Protein AF-A0A3D1DDP4-F1 (afdb_monomer_lite)

Structure (mmCIF, N/CA/C/O b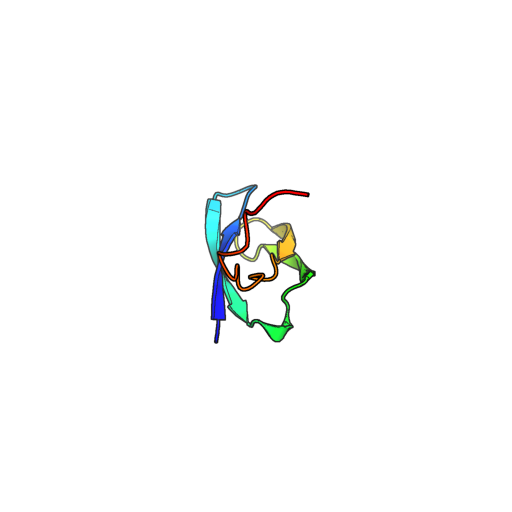ackbone):
data_AF-A0A3D1DDP4-F1
#
_entry.id   AF-A0A3D1DDP4-F1
#
loop_
_atom_site.group_PDB
_atom_site.id
_atom_site.type_symbol
_atom_site.label_atom_id
_atom_site.label_alt_id
_atom_site.label_comp_id
_atom_site.label_asym_id
_atom_site.label_entity_id
_atom_site.label_seq_id
_atom_site.pdbx_PDB_ins_code
_atom_site.Cartn_x
_atom_site.Cartn_y
_atom_site.Cartn_z
_atom_site.occupancy
_atom_site.B_iso_or_equiv
_atom_site.auth_seq_id
_atom_site.auth_comp_id
_atom_site.auth_asym_id
_atom_site.auth_atom_id
_atom_site.pdbx_PDB_model_num
ATOM 1 N N . MET A 1 1 ? -9.529 -5.505 -11.050 1.00 70.88 1 MET A N 1
ATOM 2 C CA . MET A 1 1 ? -9.424 -6.570 -10.029 1.00 70.88 1 MET A CA 1
ATOM 3 C C . MET A 1 1 ? -8.565 -6.098 -8.861 1.00 70.88 1 MET A C 1
ATOM 5 O O . MET A 1 1 ? -7.606 -5.372 -9.101 1.00 70.88 1 MET A O 1
ATOM 9 N N . PRO A 1 2 ? -8.917 -6.419 -7.609 1.00 74.69 2 PRO A N 1
ATOM 10 C CA . PRO A 1 2 ? -8.046 -6.214 -6.456 1.00 74.69 2 PRO A CA 1
ATOM 11 C C . PRO A 1 2 ? -7.057 -7.380 -6.305 1.00 74.69 2 PRO A C 1
ATOM 13 O O . PRO A 1 2 ? -7.424 -8.540 -6.454 1.00 74.69 2 PRO A O 1
ATOM 16 N N . ILE A 1 3 ? -5.808 -7.064 -5.982 1.00 80.00 3 ILE A N 1
ATOM 17 C CA . ILE A 1 3 ? -4.768 -8.011 -5.588 1.00 80.00 3 ILE A CA 1
ATOM 18 C C . ILE A 1 3 ? -4.874 -8.182 -4.078 1.00 80.00 3 ILE A C 1
ATOM 20 O O . ILE A 1 3 ? -4.852 -7.191 -3.340 1.00 80.00 3 ILE A O 1
ATOM 24 N N . ARG A 1 4 ? -4.984 -9.428 -3.616 1.00 85.19 4 ARG A N 1
ATOM 25 C CA . ARG A 1 4 ? -4.934 -9.748 -2.190 1.00 85.19 4 ARG A CA 1
ATOM 26 C C . ARG A 1 4 ? -3.593 -10.363 -1.851 1.00 85.19 4 ARG A C 1
ATOM 28 O O . ARG A 1 4 ? -3.194 -11.348 -2.458 1.00 85.19 4 ARG A O 1
ATOM 35 N N . PHE A 1 5 ? -2.902 -9.769 -0.890 1.00 85.25 5 PHE A N 1
ATOM 36 C CA . PHE A 1 5 ? -1.598 -10.241 -0.442 1.00 85.25 5 PHE A CA 1
ATOM 37 C C . PHE A 1 5 ? -1.426 -9.968 1.053 1.00 85.25 5 PHE A C 1
ATOM 39 O O . PHE A 1 5 ? -2.124 -9.131 1.626 1.00 85.25 5 PHE A O 1
ATOM 46 N N . ARG A 1 6 ? -0.518 -10.696 1.704 1.00 87.38 6 ARG A N 1
ATOM 47 C CA . ARG A 1 6 ? -0.233 -10.514 3.132 1.00 87.38 6 ARG A CA 1
ATOM 48 C C . ARG A 1 6 ? 0.916 -9.537 3.322 1.00 87.38 6 ARG A C 1
ATOM 50 O O . ARG A 1 6 ? 1.92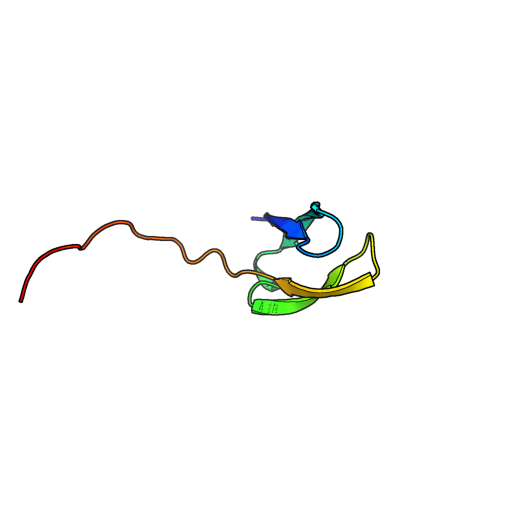1 -9.601 2.619 1.00 87.38 6 ARG A O 1
ATOM 57 N N . CYS A 1 7 ? 0.769 -8.635 4.284 1.00 87.88 7 CYS A N 1
ATOM 58 C CA . CYS A 1 7 ? 1.854 -7.753 4.687 1.00 87.88 7 CYS A CA 1
ATOM 59 C C . CYS A 1 7 ? 2.987 -8.579 5.330 1.00 87.88 7 CYS A C 1
ATOM 61 O O . CYS A 1 7 ? 2.708 -9.313 6.272 1.00 87.88 7 CYS A O 1
ATOM 63 N N . PRO A 1 8 ? 4.258 -8.438 4.920 1.00 84.62 8 PRO A N 1
ATOM 64 C CA . PRO A 1 8 ? 5.358 -9.203 5.516 1.00 84.62 8 PRO A CA 1
ATOM 65 C C . PRO A 1 8 ? 5.658 -8.806 6.972 1.00 84.62 8 PRO A C 1
ATOM 67 O O . PRO A 1 8 ? 6.171 -9.619 7.728 1.00 84.62 8 PRO A O 1
ATOM 70 N N . SER A 1 9 ? 5.315 -7.580 7.388 1.00 88.69 9 SER A N 1
ATOM 71 C CA . SER A 1 9 ? 5.556 -7.104 8.762 1.00 88.69 9 SER A CA 1
ATOM 72 C C . SER A 1 9 ? 4.489 -7.543 9.770 1.00 88.69 9 SER A C 1
ATOM 74 O O . SER A 1 9 ? 4.823 -8.055 10.829 1.00 88.69 9 SER A O 1
ATOM 76 N N . CYS A 1 10 ? 3.203 -7.340 9.463 1.00 91.69 10 CYS A N 1
ATOM 77 C CA . CYS A 1 10 ? 2.098 -7.618 10.392 1.00 91.69 10 CYS A CA 1
ATOM 78 C C . CYS A 1 10 ? 1.208 -8.794 9.973 1.00 91.69 10 CYS A C 1
ATOM 80 O O . CYS A 1 10 ? 0.234 -9.086 10.655 1.00 91.69 10 CYS A O 1
ATOM 82 N N . GLN A 1 11 ? 1.488 -9.431 8.832 1.00 88.69 11 GLN A N 1
ATOM 83 C CA . GLN A 1 11 ? 0.719 -10.553 8.272 1.00 88.69 11 GLN A CA 1
ATOM 84 C C . GLN A 1 11 ? -0.751 -10.238 7.941 1.00 88.69 11 GLN A C 1
ATOM 86 O O . GLN A 1 11 ? -1.494 -11.124 7.519 1.00 88.69 11 GLN A O 1
ATOM 91 N N . GLN A 1 12 ? -1.151 -8.963 8.009 1.00 88.69 12 GLN A N 1
ATOM 92 C CA . GLN A 1 12 ? -2.490 -8.516 7.640 1.00 88.69 12 GLN A CA 1
ATOM 93 C C . GLN A 1 12 ? -2.772 -8.765 6.156 1.00 88.69 12 GLN A C 1
ATOM 95 O O . GLN A 1 12 ? -1.949 -8.447 5.291 1.00 88.69 12 GLN A O 1
ATOM 100 N N . VAL A 1 13 ? -3.964 -9.283 5.855 1.00 87.88 13 VAL A N 1
ATOM 101 C CA . VAL A 1 13 ? -4.456 -9.436 4.481 1.00 87.88 13 VAL A CA 1
ATOM 102 C C . VAL A 1 13 ? -4.835 -8.064 3.931 1.00 87.88 13 VAL A C 1
ATOM 104 O O . VAL A 1 13 ? -5.803 -7.442 4.365 1.00 87.88 13 VAL A O 1
ATOM 107 N N . LEU A 1 14 ? -4.070 -7.596 2.953 1.00 86.31 14 LEU A N 1
ATOM 108 C CA . LEU A 1 14 ? -4.288 -6.333 2.268 1.00 86.31 14 LEU A CA 1
ATOM 109 C C . LEU A 1 14 ? -4.922 -6.587 0.911 1.00 86.31 14 LEU A C 1
ATOM 111 O O . LEU A 1 14 ? -4.489 -7.455 0.157 1.00 86.31 14 LEU A O 1
ATOM 115 N N . SER A 1 15 ? -5.946 -5.798 0.605 1.00 87.06 15 SER A N 1
ATOM 116 C CA . SER A 1 15 ? -6.603 -5.785 -0.699 1.00 87.06 15 SER A CA 1
ATOM 117 C C . SER A 1 15 ? -6.286 -4.460 -1.369 1.00 87.06 15 SER A C 1
ATOM 119 O O . SER A 1 15 ? -6.745 -3.416 -0.914 1.00 87.06 15 SER A O 1
ATOM 121 N N . VAL A 1 16 ? -5.480 -4.481 -2.426 1.00 83.56 16 VAL A N 1
ATOM 122 C CA . VAL A 1 16 ? -5.097 -3.268 -3.160 1.00 83.56 16 VAL A CA 1
ATOM 123 C C . VAL A 1 16 ? -5.457 -3.397 -4.626 1.00 83.56 16 VAL A C 1
ATOM 125 O O . VAL A 1 16 ? -5.412 -4.476 -5.203 1.00 83.56 16 VAL A O 1
ATOM 128 N N . THR A 1 17 ? -5.800 -2.289 -5.267 1.00 84.19 17 THR A N 1
ATOM 129 C CA . THR A 1 17 ? -6.076 -2.281 -6.706 1.00 84.19 17 THR A CA 1
ATOM 130 C C . THR A 1 17 ? -4.800 -2.563 -7.497 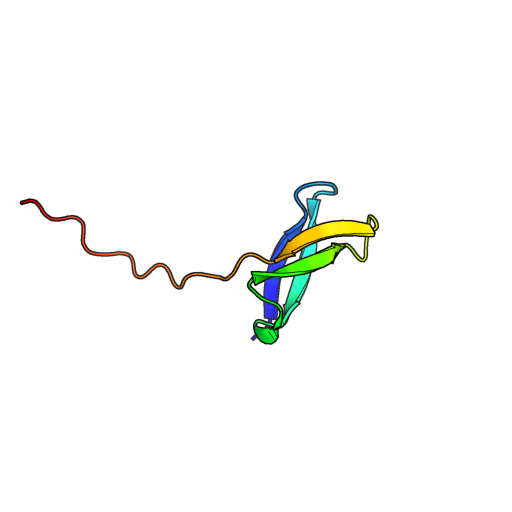1.00 84.19 17 THR A C 1
ATOM 132 O O . THR A 1 17 ? -3.754 -1.987 -7.194 1.00 84.19 17 THR A O 1
ATOM 135 N N . SER A 1 18 ? -4.895 -3.345 -8.580 1.00 79.94 18 SER A N 1
ATOM 136 C CA . SER A 1 18 ? -3.759 -3.638 -9.474 1.00 79.94 18 SER A CA 1
ATOM 137 C C . SER A 1 18 ? -3.040 -2.403 -10.021 1.00 79.94 18 SER A C 1
ATOM 139 O O . SER A 1 18 ? -1.867 -2.473 -10.353 1.00 79.94 18 SER A O 1
ATOM 141 N N . ARG A 1 19 ? -3.699 -1.240 -10.047 1.00 81.94 19 ARG A N 1
ATOM 142 C CA . ARG A 1 19 ? -3.096 0.053 -10.414 1.00 81.94 19 ARG A CA 1
ATOM 143 C C . ARG A 1 19 ? -1.957 0.497 -9.490 1.00 81.94 19 ARG A C 1
ATOM 145 O O . ARG A 1 19 ? -1.120 1.290 -9.903 1.00 81.94 19 ARG A O 1
ATOM 152 N N . LYS A 1 20 ? -1.937 0.028 -8.239 1.00 79.56 20 LYS A N 1
ATOM 153 C CA . LYS A 1 20 ? -0.862 0.313 -7.275 1.00 79.56 20 LYS A CA 1
ATOM 154 C C . LYS A 1 20 ? 0.172 -0.808 -7.186 1.00 79.56 20 LYS A C 1
ATOM 156 O O . LYS A 1 20 ? 1.072 -0.734 -6.354 1.00 79.56 20 LYS A O 1
ATOM 161 N N . ALA A 1 21 ? 0.060 -1.829 -8.030 1.00 82.44 21 ALA A N 1
ATOM 162 C CA . ALA A 1 21 ? 1.047 -2.888 -8.122 1.00 82.44 21 ALA A CA 1
ATOM 163 C C . ALA A 1 21 ? 2.421 -2.323 -8.519 1.00 82.44 21 ALA A C 1
ATOM 165 O O . ALA A 1 21 ? 2.509 -1.452 -9.380 1.00 82.44 21 ALA A O 1
ATOM 166 N N . GLY A 1 22 ? 3.486 -2.770 -7.851 1.00 83.31 22 GLY A N 1
ATOM 167 C CA . GLY A 1 22 ? 4.853 -2.289 -8.080 1.00 83.31 22 GLY A CA 1
ATOM 168 C C . GLY A 1 22 ? 5.195 -0.962 -7.390 1.00 83.31 22 GLY A C 1
ATOM 169 O O . GLY A 1 22 ? 6.373 -0.612 -7.296 1.00 83.31 22 GLY A O 1
ATOM 170 N N . GLN A 1 23 ? 4.210 -0.244 -6.838 1.00 86.19 23 GLN A N 1
ATOM 171 C CA . GLN A 1 23 ? 4.458 0.967 -6.054 1.00 86.19 23 GLN A CA 1
ATOM 172 C C . GLN A 1 23 ? 4.785 0.653 -4.589 1.00 86.19 23 GLN A C 1
ATOM 174 O O . GLN A 1 23 ? 4.359 -0.356 -4.019 1.00 86.19 23 GLN A O 1
ATOM 179 N N . LYS A 1 24 ? 5.540 1.562 -3.961 1.00 88.25 24 LYS A N 1
ATOM 180 C CA . LYS A 1 24 ? 5.746 1.583 -2.508 1.00 88.25 24 LYS A CA 1
ATOM 181 C C . LYS A 1 24 ? 4.509 2.188 -1.850 1.00 88.25 24 LYS A C 1
ATOM 183 O O . LYS A 1 24 ? 4.157 3.330 -2.126 1.00 88.25 24 LYS A O 1
ATOM 188 N N . VAL A 1 25 ? 3.866 1.430 -0.973 1.00 87.56 25 VAL A N 1
ATOM 189 C CA . VAL A 1 25 ? 2.707 1.876 -0.194 1.00 87.56 25 VAL A CA 1
ATOM 190 C C . VAL A 1 25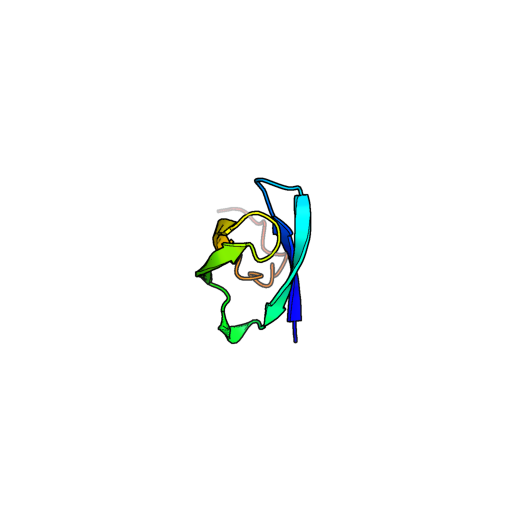 ? 2.971 1.665 1.292 1.00 87.56 25 VAL A C 1
ATOM 192 O O . VAL A 1 25 ? 3.822 0.862 1.677 1.00 87.56 25 VAL A O 1
ATOM 195 N N . ARG A 1 26 ? 2.239 2.385 2.143 1.00 89.94 26 ARG A N 1
ATOM 196 C CA . ARG A 1 26 ? 2.233 2.113 3.583 1.00 89.94 26 ARG A CA 1
ATOM 197 C C . ARG A 1 26 ? 1.103 1.158 3.927 1.00 89.94 26 ARG A C 1
ATOM 199 O O . ARG A 1 26 ? -0.007 1.306 3.417 1.00 89.94 26 ARG A O 1
ATOM 206 N N . CYS A 1 27 ? 1.384 0.195 4.798 1.00 89.19 27 CYS A N 1
ATOM 207 C CA . CYS A 1 27 ? 0.364 -0.693 5.332 1.00 89.19 27 CYS A CA 1
ATOM 208 C C . CYS A 1 27 ? -0.681 0.130 6.111 1.00 89.19 27 CYS A C 1
ATOM 210 O O . CYS A 1 27 ? -0.305 0.853 7.029 1.00 89.19 27 CYS A O 1
ATOM 212 N N . PRO A 1 28 ? -1.986 0.031 5.835 1.00 85.94 28 PRO A N 1
ATOM 213 C CA . PRO A 1 28 ? -3.006 0.670 6.668 1.00 85.94 28 PRO A CA 1
ATOM 214 C C . PRO A 1 28 ? -3.095 0.070 8.082 1.00 85.94 28 PRO A C 1
ATOM 216 O O . PRO A 1 28 ? -3.566 0.748 8.983 1.00 85.94 28 PRO A O 1
ATOM 219 N N . ALA A 1 29 ? -2.617 -1.162 8.296 1.00 89.38 29 ALA A N 1
ATOM 220 C CA . ALA A 1 29 ? -2.681 -1.823 9.602 1.00 89.38 29 ALA A CA 1
ATOM 221 C C . ALA A 1 29 ? -1.485 -1.502 10.511 1.00 89.38 29 ALA A C 1
ATOM 223 O O . ALA A 1 29 ? -1.666 -1.260 11.695 1.00 89.38 29 ALA A O 1
ATOM 224 N N . CYS A 1 30 ? -0.264 -1.501 9.969 1.00 92.31 30 CYS A N 1
ATOM 225 C CA . CYS A 1 30 ? 0.960 -1.284 10.754 1.00 92.31 30 CYS A CA 1
ATOM 226 C C . CYS A 1 30 ? 1.781 -0.064 10.316 1.00 92.31 30 CYS A C 1
ATOM 228 O O . CYS A 1 30 ? 2.863 0.169 10.840 1.00 92.31 30 CYS A O 1
ATOM 230 N N . GLN A 1 31 ? 1.326 0.680 9.303 1.00 90.69 31 GLN A N 1
ATOM 231 C CA . GLN A 1 31 ? 2.031 1.816 8.687 1.00 90.69 31 GLN A CA 1
ATOM 232 C C . GLN A 1 31 ? 3.437 1.538 8.127 1.00 90.69 31 GLN A C 1
ATOM 234 O O . GLN A 1 31 ? 4.067 2.455 7.598 1.00 90.69 31 GLN A O 1
ATOM 239 N N . SER A 1 32 ? 3.905 0.288 8.126 1.00 89.25 32 SER A N 1
ATOM 240 C CA . SER A 1 32 ? 5.186 -0.092 7.524 1.00 89.25 32 SER A CA 1
ATOM 241 C C . SER A 1 32 ? 5.209 0.204 6.024 1.00 89.25 32 SER A C 1
ATOM 243 O O . SER A 1 32 ? 4.193 0.072 5.340 1.00 89.25 32 SER A O 1
ATOM 245 N N . ALA A 1 33 ? 6.367 0.603 5.501 1.00 89.75 33 ALA A N 1
ATOM 246 C CA . ALA A 1 33 ? 6.564 0.784 4.069 1.00 89.75 33 ALA A CA 1
ATOM 247 C C . ALA A 1 33 ? 6.812 -0.577 3.404 1.00 89.75 33 ALA A C 1
ATOM 249 O O . ALA A 1 33 ? 7.767 -1.270 3.742 1.00 89.75 33 ALA A O 1
ATOM 250 N N . LEU A 1 34 ? 5.971 -0.949 2.443 1.00 87.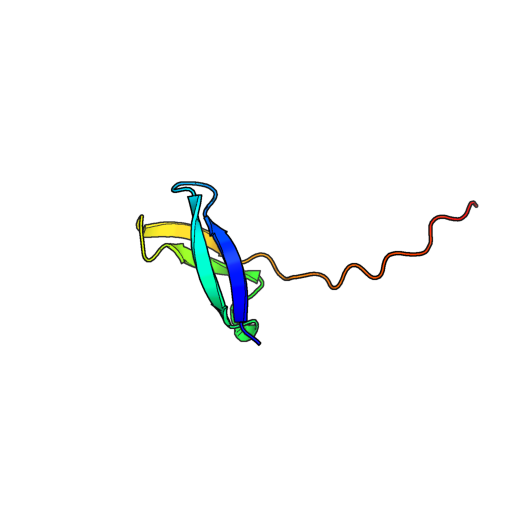00 34 LEU A N 1
ATOM 251 C CA . LEU A 1 34 ? 6.106 -2.182 1.669 1.00 87.00 34 LEU A CA 1
ATOM 252 C C . LEU A 1 34 ? 5.882 -1.916 0.180 1.00 87.00 34 LEU A C 1
ATOM 254 O O . LEU A 1 34 ? 5.167 -0.994 -0.213 1.00 87.00 34 LEU A O 1
ATOM 258 N N . LYS A 1 35 ? 6.495 -2.738 -0.670 1.00 86.06 35 LYS A N 1
ATOM 259 C CA . LYS A 1 35 ? 6.176 -2.759 -2.099 1.00 86.06 35 LYS A CA 1
ATOM 260 C C . LYS A 1 35 ? 4.981 -3.667 -2.330 1.00 86.06 35 LYS A C 1
ATOM 262 O O . LYS A 1 35 ? 4.971 -4.798 -1.853 1.00 86.06 35 LYS A O 1
ATOM 267 N N . VAL A 1 36 ? 3.998 -3.179 -3.082 1.00 86.06 36 VAL A N 1
ATOM 268 C CA . VAL A 1 36 ? 2.901 -4.028 -3.549 1.00 86.06 36 VAL A CA 1
ATOM 269 C C . VAL A 1 36 ? 3.461 -5.003 -4.585 1.00 86.06 36 VAL A C 1
ATOM 271 O O . VAL A 1 36 ? 3.991 -4.537 -5.600 1.00 86.06 36 VAL A O 1
ATOM 274 N N . PRO A 1 37 ? 3.340 -6.324 -4.380 1.00 76.12 37 PRO A N 1
ATOM 275 C CA . PRO A 1 37 ? 3.724 -7.286 -5.398 1.00 76.12 37 PRO A CA 1
ATOM 276 C C . PRO A 1 37 ? 2.823 -7.106 -6.622 1.00 76.12 37 PRO A C 1
ATOM 278 O O . PRO A 1 37 ? 1.595 -7.084 -6.521 1.00 76.12 37 PRO A O 1
ATOM 281 N N . THR A 1 38 ? 3.432 -6.943 -7.793 1.00 75.00 38 THR A N 1
ATOM 282 C CA . THR A 1 38 ? 2.729 -7.170 -9.054 1.00 75.00 38 THR A CA 1
ATOM 283 C C . THR A 1 38 ? 2.446 -8.659 -9.131 1.00 75.00 38 THR A C 1
ATOM 285 O O . THR A 1 38 ? 3.422 -9.412 -9.099 1.00 75.00 38 THR A O 1
ATOM 288 N N . PRO A 1 39 ? 1.180 -9.116 -9.228 1.00 64.31 39 PRO A N 1
ATOM 289 C CA . PRO A 1 39 ? 0.927 -10.455 -9.710 1.00 64.31 39 PRO A CA 1
ATOM 290 C C . PRO A 1 39 ? 1.471 -10.454 -11.132 1.00 64.31 39 PRO A C 1
ATOM 292 O O . PRO A 1 39 ? 0.826 -9.997 -12.075 1.00 64.31 39 PRO A O 1
ATOM 295 N N . LYS A 1 40 ? 2.729 -10.876 -11.267 1.00 51.31 40 LYS A N 1
ATOM 296 C CA . LYS A 1 40 ? 3.190 -11.487 -12.491 1.00 51.31 40 LYS A CA 1
ATOM 297 C C . LYS A 1 40 ? 2.167 -12.595 -12.667 1.00 51.31 40 LYS A C 1
ATOM 299 O O . LYS A 1 40 ? 2.039 -13.447 -11.791 1.00 51.31 40 LYS A O 1
ATOM 304 N N . VAL A 1 41 ? 1.335 -12.483 -13.695 1.00 47.97 41 VAL A N 1
ATOM 305 C CA . VAL A 1 41 ? 0.710 -13.673 -14.245 1.00 47.97 41 VAL A CA 1
ATOM 306 C C . VAL A 1 41 ? 1.903 -14.563 -14.542 1.00 47.97 41 VAL A C 1
ATOM 308 O O . VAL A 1 41 ? 2.675 -14.311 -15.465 1.00 47.97 41 VAL A O 1
ATOM 311 N N . GLU A 1 42 ? 2.165 -15.468 -13.611 1.00 50.19 42 GLU A N 1
ATOM 312 C CA . GLU A 1 42 ? 2.889 -16.682 -13.869 1.00 50.19 42 GLU A CA 1
ATOM 313 C C . GLU A 1 42 ? 2.053 -17.304 -14.985 1.00 50.19 42 GLU A C 1
ATOM 315 O O . GLU A 1 42 ? 0.935 -17.757 -14.754 1.00 50.19 42 GLU A O 1
ATOM 320 N N . SER A 1 43 ? 2.499 -17.124 -16.228 1.00 39.91 43 SER A N 1
ATOM 321 C CA . SER A 1 43 ? 2.375 -18.202 -17.191 1.00 39.91 43 SER A CA 1
ATOM 322 C C . SER A 1 43 ? 3.332 -19.263 -16.663 1.00 39.91 43 SER A C 1
ATOM 324 O O . SER A 1 43 ? 4.545 -19.072 -16.773 1.00 39.91 43 SER A O 1
ATOM 326 N N . PRO A 1 44 ? 2.839 -20.313 -15.988 1.00 65.50 44 PRO A N 1
ATOM 327 C CA . PRO A 1 44 ? 3.544 -21.580 -16.009 1.00 65.50 44 PRO A CA 1
ATOM 328 C C . PRO A 1 44 ? 3.721 -22.026 -17.476 1.00 65.50 44 PRO A C 1
ATOM 330 O O . PRO A 1 44 ? 2.855 -21.737 -18.299 1.00 65.50 44 PRO A O 1
ATOM 333 N N . GLU A 1 45 ? 4.833 -22.720 -17.743 1.00 52.81 45 GLU A N 1
ATOM 334 C CA . GLU A 1 45 ? 5.421 -23.124 -19.042 1.00 52.81 45 GLU A CA 1
ATOM 335 C C . GLU A 1 45 ? 6.213 -22.017 -19.760 1.00 52.81 45 GLU A C 1
ATOM 337 O O . GLU A 1 45 ? 5.674 -21.000 -20.169 1.00 52.81 45 GLU A O 1
ATOM 342 N N . GLU A 1 46 ? 7.542 -22.112 -19.864 1.00 46.38 46 GLU A N 1
ATOM 343 C CA . GLU A 1 46 ? 8.228 -23.211 -20.557 1.00 46.38 46 GLU A CA 1
ATOM 344 C C . GLU A 1 46 ? 9.531 -23.646 -19.838 1.0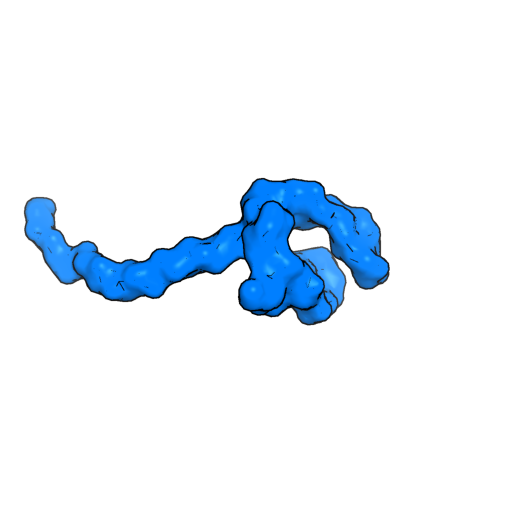0 46.38 46 GLU A C 1
ATOM 346 O O . GLU A 1 46 ? 10.550 -22.955 -19.889 1.00 46.38 46 GLU A O 1
ATOM 351 N N . PRO A 1 47 ? 9.531 -24.786 -19.126 1.00 73.94 47 PRO A N 1
ATOM 352 C CA . PRO A 1 47 ? 10.745 -25.527 -18.816 1.00 73.94 47 PRO A CA 1
ATOM 353 C C . PRO A 1 47 ? 11.092 -26.446 -20.000 1.00 73.94 47 PRO A C 1
ATOM 355 O O . PRO A 1 47 ? 10.548 -27.541 -20.094 1.00 73.94 47 PRO A O 1
ATOM 358 N N . ALA A 1 48 ? 12.001 -26.050 -20.896 1.00 58.16 48 ALA A N 1
ATOM 359 C CA . ALA A 1 48 ? 12.617 -26.984 -21.847 1.00 58.16 48 ALA A CA 1
ATOM 360 C C . ALA A 1 48 ? 13.980 -26.481 -22.370 1.00 58.16 48 ALA A C 1
ATOM 362 O O . ALA A 1 48 ? 14.061 -25.483 -23.071 1.00 58.16 48 ALA A O 1
ATOM 363 N N . ALA A 1 49 ? 15.029 -27.200 -21.964 1.00 50.69 49 ALA A N 1
ATOM 364 C CA . ALA A 1 49 ? 16.367 -27.371 -22.542 1.00 50.69 49 ALA A CA 1
ATOM 365 C C . ALA A 1 49 ? 16.839 -26.491 -23.728 1.00 50.69 49 ALA A C 1
ATOM 367 O O . ALA A 1 49 ? 16.262 -26.525 -24.813 1.00 50.69 49 ALA A O 1
ATOM 368 N N . ALA A 1 50 ? 18.022 -25.888 -23.558 1.00 48.88 50 ALA A N 1
ATOM 369 C CA . ALA A 1 50 ? 19.016 -25.694 -24.617 1.00 48.88 50 ALA A CA 1
ATOM 370 C C . ALA A 1 50 ? 20.414 -26.001 -24.061 1.00 48.88 50 ALA A C 1
ATOM 372 O O . ALA A 1 50 ? 20.676 -25.592 -22.905 1.00 48.88 50 ALA A O 1
#

Sequence (50 aa):
MPIRFRCPSCQQVLSVTSRKAGQKVRCPACQSALKVPTPKVESPEEPAAA

pLDDT: mean 77.77, std 14.64, range [39.91, 92.31]

Radius of gyration: 13.98 Å; chains: 1; bounding box: 28×30×35 Å

Secondary structure (DSSP, 8-state):
-EEEEE-TTT--EEEEEGGGTTSEEE-TTT--EEEPPP------------

Foldseek 3Di:
DWDWDADPPPRDTDTHDLVQAQPWDADPVPRDTDHHHNPPPPPPDDDDDD